Protein AF-A0A956A399-F1 (afdb_monomer_lite)

Structure (mmCIF, N/CA/C/O backbone):
data_AF-A0A956A399-F1
#
_entry.id   AF-A0A956A399-F1
#
loop_
_atom_site.group_PDB
_atom_site.id
_atom_site.type_symbol
_atom_site.label_atom_id
_atom_site.label_alt_id
_atom_site.label_comp_id
_atom_site.label_asym_id
_atom_site.label_entity_id
_atom_site.label_seq_id
_atom_site.pdbx_PDB_ins_code
_atom_site.Cartn_x
_atom_site.Cartn_y
_atom_site.Cartn_z
_atom_site.occupancy
_atom_site.B_iso_or_equiv
_atom_site.auth_seq_id
_atom_site.auth_comp_id
_atom_site.auth_asym_id
_atom_site.auth_atom_id
_atom_site.pdbx_PDB_model_num
ATOM 1 N N . MET A 1 1 ? 4.614 1.384 -22.790 1.00 58.12 1 MET A N 1
ATOM 2 C CA . MET A 1 1 ? 3.156 1.651 -22.620 1.00 58.12 1 MET A CA 1
ATOM 3 C C . MET A 1 1 ? 2.952 2.759 -21.583 1.00 58.12 1 MET A C 1
ATOM 5 O O . MET A 1 1 ? 3.892 3.001 -20.832 1.00 58.12 1 MET A O 1
ATOM 9 N N . PRO A 1 2 ? 1.800 3.461 -21.516 1.00 80.06 2 PRO A N 1
ATOM 10 C CA . PRO A 1 2 ? 1.584 4.467 -20.475 1.00 80.06 2 PRO A CA 1
ATOM 11 C C . PRO A 1 2 ? 1.615 3.823 -19.083 1.00 80.06 2 PRO A C 1
ATOM 13 O O . PRO A 1 2 ? 1.131 2.707 -18.885 1.00 80.06 2 PRO A O 1
ATOM 16 N N . SER A 1 3 ? 2.212 4.520 -18.119 1.00 90.75 3 SER A N 1
ATOM 17 C CA . SER A 1 3 ? 2.224 4.065 -16.731 1.00 90.75 3 SER A CA 1
ATOM 18 C C . SER A 1 3 ? 0.847 4.235 -16.092 1.00 90.75 3 SER A C 1
ATOM 20 O O . SER A 1 3 ? 0.204 5.260 -16.319 1.00 90.75 3 SER A O 1
ATOM 22 N N . ARG A 1 4 ? 0.439 3.294 -15.241 1.00 94.81 4 ARG A N 1
ATOM 23 C CA . ARG A 1 4 ? -0.866 3.293 -14.557 1.00 94.81 4 ARG A CA 1
ATOM 24 C C . ARG A 1 4 ? -0.713 3.034 -13.061 1.00 94.81 4 ARG A C 1
ATOM 26 O O . ARG A 1 4 ? 0.278 2.441 -12.638 1.00 94.81 4 ARG A O 1
ATOM 33 N N . ILE A 1 5 ? -1.657 3.520 -12.262 1.00 95.06 5 ILE A N 1
ATOM 34 C CA . ILE A 1 5 ? -1.718 3.285 -10.814 1.00 95.06 5 ILE A CA 1
ATOM 35 C C . ILE A 1 5 ? -3.021 2.549 -10.544 1.00 95.06 5 ILE A C 1
ATOM 37 O O . ILE A 1 5 ? -4.089 3.124 -10.735 1.00 95.06 5 ILE A O 1
ATOM 41 N N . GLU A 1 6 ? -2.912 1.303 -10.098 1.00 94.75 6 GLU A N 1
ATOM 42 C CA . GLU A 1 6 ? -4.045 0.388 -9.998 1.00 94.75 6 GLU A CA 1
ATOM 43 C C . GLU A 1 6 ? -4.184 -0.191 -8.586 1.00 94.75 6 GLU A C 1
ATOM 45 O O . GLU A 1 6 ? -3.178 -0.378 -7.890 1.00 94.75 6 GLU A O 1
ATOM 50 N N . PRO A 1 7 ? -5.418 -0.491 -8.152 1.00 93.00 7 PRO A N 1
ATOM 51 C CA . PRO A 1 7 ? -5.651 -1.304 -6.965 1.00 93.00 7 PRO A CA 1
ATOM 52 C C . PRO A 1 7 ? -5.105 -2.726 -7.175 1.00 93.00 7 PRO A C 1
ATOM 54 O O . PRO A 1 7 ? -5.153 -3.247 -8.290 1.00 93.00 7 PRO A O 1
ATOM 57 N N . LEU A 1 8 ? -4.583 -3.367 -6.122 1.00 92.69 8 LEU A N 1
ATOM 58 C CA . LEU A 1 8 ? -3.947 -4.689 -6.212 1.00 92.69 8 LEU A CA 1
ATOM 59 C C . LEU A 1 8 ? -4.882 -5.754 -6.785 1.00 92.69 8 LEU A C 1
ATOM 61 O O . LEU A 1 8 ? -4.419 -6.642 -7.493 1.00 92.69 8 LEU A O 1
ATOM 65 N N . SER A 1 9 ? -6.186 -5.638 -6.528 1.00 90.44 9 SER A N 1
ATOM 66 C CA . SER A 1 9 ? -7.226 -6.491 -7.119 1.00 90.44 9 SER A CA 1
ATOM 67 C C . SER A 1 9 ? -7.234 -6.517 -8.655 1.00 90.44 9 SER A C 1
ATOM 69 O O . SER A 1 9 ? -7.740 -7.470 -9.241 1.00 90.44 9 SER A O 1
ATOM 71 N N . GLN A 1 10 ? -6.655 -5.509 -9.315 1.00 93.75 10 GLN A N 1
ATOM 72 C CA . GLN A 1 10 ? -6.541 -5.409 -10.775 1.00 93.75 10 GLN A CA 1
ATOM 73 C C . GLN A 1 10 ? -5.133 -5.737 -11.294 1.00 93.75 10 GLN A C 1
ATOM 75 O O . GLN A 1 10 ? -4.853 -5.593 -12.486 1.00 93.75 10 GLN A O 1
ATOM 80 N N . VAL A 1 11 ? -4.225 -6.171 -10.418 1.00 94.94 11 VAL A N 1
ATOM 81 C CA . VAL A 1 11 ? -2.831 -6.452 -10.766 1.00 94.94 11 VAL A CA 1
ATOM 82 C C . VAL A 1 11 ? -2.568 -7.955 -10.729 1.00 94.94 11 VAL A C 1
ATOM 84 O O . VAL A 1 11 ? -2.904 -8.606 -9.738 1.00 94.94 11 VAL A O 1
ATOM 87 N N . PRO A 1 12 ? -1.921 -8.533 -11.760 1.00 95.62 12 PRO A N 1
ATOM 88 C CA . PRO A 1 12 ? -1.516 -9.932 -11.725 1.00 95.62 12 PRO A CA 1
ATOM 89 C C . PRO A 1 12 ? -0.649 -10.237 -10.498 1.00 95.62 12 PRO A C 1
ATOM 91 O O . PRO A 1 12 ? 0.379 -9.592 -10.276 1.00 95.62 12 PRO A O 1
ATOM 94 N N . ALA A 1 13 ? -1.040 -11.250 -9.723 1.00 94.62 13 ALA A N 1
ATOM 95 C CA . ALA A 1 13 ? -0.357 -11.649 -8.491 1.00 94.62 13 ALA A CA 1
ATOM 96 C C . ALA A 1 13 ? 1.148 -11.894 -8.699 1.00 94.62 13 ALA A C 1
ATOM 98 O O . ALA A 1 13 ? 1.970 -11.468 -7.885 1.00 94.62 13 ALA A O 1
ATOM 99 N N . ASP A 1 14 ? 1.521 -12.512 -9.821 1.00 96.44 14 ASP A N 1
ATOM 100 C CA . ASP A 1 14 ? 2.916 -12.827 -10.131 1.00 96.44 14 ASP A CA 1
ATOM 101 C C . ASP A 1 14 ? 3.774 -11.573 -10.331 1.00 96.44 14 ASP A C 1
ATOM 103 O O . ASP A 1 14 ? 4.955 -11.579 -9.988 1.00 96.44 14 ASP A O 1
ATOM 107 N N . TRP A 1 15 ? 3.197 -10.462 -10.801 1.00 97.12 15 TRP A N 1
ATOM 108 C CA . TRP A 1 15 ? 3.933 -9.198 -10.927 1.00 97.12 15 TRP A CA 1
ATOM 109 C C . TRP A 1 15 ? 4.250 -8.585 -9.560 1.00 97.12 15 TRP A C 1
ATOM 111 O O . TRP A 1 15 ? 5.292 -7.952 -9.382 1.00 97.12 15 TRP A O 1
ATOM 121 N N . VAL A 1 16 ? 3.361 -8.784 -8.588 1.00 96.56 16 VAL A N 1
ATOM 122 C CA . VAL A 1 16 ? 3.525 -8.324 -7.204 1.00 96.56 16 VAL A CA 1
ATOM 123 C C . VAL A 1 16 ? 4.596 -9.157 -6.507 1.00 96.56 16 VAL A C 1
ATOM 125 O O . VAL A 1 16 ? 5.517 -8.606 -5.902 1.00 96.56 16 VAL A O 1
ATOM 128 N N . VAL A 1 17 ? 4.518 -10.484 -6.638 1.00 96.94 17 VAL A N 1
ATOM 129 C CA . VAL A 1 17 ? 5.532 -11.409 -6.113 1.00 96.94 17 VAL A CA 1
ATOM 130 C C . VAL A 1 17 ? 6.903 -11.091 -6.704 1.00 96.94 17 VAL A C 1
ATOM 132 O O . VAL A 1 17 ? 7.878 -10.970 -5.966 1.00 96.94 17 VAL A O 1
ATOM 135 N N . ASP A 1 18 ? 6.982 -10.878 -8.016 1.00 97.19 18 ASP A N 1
ATOM 136 C CA . ASP A 1 18 ? 8.216 -10.516 -8.707 1.00 97.19 18 ASP A CA 1
ATOM 137 C C . ASP A 1 18 ? 8.821 -9.194 -8.191 1.00 97.19 18 ASP A C 1
ATOM 139 O O . ASP A 1 18 ? 10.024 -9.117 -7.928 1.00 97.19 18 ASP A O 1
ATOM 143 N N . TYR A 1 19 ? 7.992 -8.172 -7.961 1.00 96.94 19 TYR A N 1
ATOM 144 C CA . TYR A 1 19 ? 8.426 -6.894 -7.387 1.00 96.94 19 TYR A CA 1
ATOM 145 C C . TYR A 1 19 ? 9.056 -7.032 -6.000 1.00 96.94 19 TYR A C 1
ATOM 147 O O . TYR A 1 19 ? 10.109 -6.447 -5.726 1.00 96.94 19 TYR A O 1
ATOM 155 N N . PHE A 1 20 ? 8.427 -7.813 -5.128 1.00 96.38 20 PHE A N 1
ATOM 156 C CA . PHE A 1 20 ? 8.915 -8.041 -3.773 1.00 96.38 20 PHE A CA 1
ATOM 157 C C . PHE A 1 20 ? 10.117 -8.987 -3.725 1.00 96.38 20 PHE A C 1
ATOM 159 O O . PHE A 1 20 ? 11.038 -8.773 -2.938 1.00 96.38 20 PHE A O 1
ATOM 166 N N . ARG A 1 21 ? 10.179 -9.965 -4.631 1.00 95.94 21 ARG A N 1
ATOM 167 C CA . ARG A 1 21 ? 11.342 -10.838 -4.807 1.00 95.94 21 ARG A CA 1
ATOM 168 C C . ARG A 1 21 ? 12.598 -10.046 -5.173 1.00 95.94 21 ARG A C 1
ATOM 170 O O . ARG A 1 21 ? 13.654 -10.302 -4.602 1.00 95.94 21 ARG A O 1
ATOM 177 N N . ARG A 1 22 ? 12.496 -9.040 -6.056 1.00 94.56 22 ARG A N 1
ATOM 178 C CA . ARG A 1 22 ? 13.618 -8.120 -6.359 1.00 94.56 22 ARG A CA 1
ATOM 179 C C . ARG A 1 22 ? 14.098 -7.322 -5.141 1.00 94.56 22 ARG A C 1
ATOM 181 O O . ARG A 1 22 ? 15.238 -6.875 -5.122 1.00 94.56 22 ARG A O 1
ATOM 188 N N . GLN A 1 23 ? 13.242 -7.162 -4.136 1.00 91.94 23 GLN A N 1
ATOM 189 C CA . GLN A 1 23 ? 13.548 -6.527 -2.851 1.00 91.94 23 GLN A CA 1
ATOM 190 C C . GLN A 1 23 ? 13.907 -7.544 -1.756 1.00 91.94 23 GLN A C 1
ATOM 192 O O . GLN A 1 23 ? 13.975 -7.179 -0.588 1.00 91.94 23 GLN A O 1
ATOM 197 N N . GLN A 1 24 ? 14.141 -8.810 -2.123 1.00 94.62 24 GLN A N 1
ATOM 198 C CA . GLN A 1 24 ? 14.516 -9.895 -1.209 1.00 94.62 24 GLN A CA 1
ATOM 199 C C . GLN A 1 24 ? 13.458 -10.207 -0.135 1.00 94.62 24 GLN A C 1
ATOM 201 O O . GLN A 1 24 ? 13.769 -10.776 0.910 1.00 94.62 24 GLN A O 1
ATOM 206 N N . VAL A 1 25 ? 12.189 -9.874 -0.390 1.00 93.19 25 VAL A N 1
ATOM 207 C CA . VAL A 1 25 ? 11.080 -10.238 0.498 1.00 93.19 25 VAL A CA 1
ATOM 208 C C . VAL A 1 25 ? 10.595 -11.653 0.149 1.00 93.19 25 VAL A C 1
ATOM 210 O O . VAL A 1 25 ? 10.318 -11.920 -1.024 1.00 93.19 25 VAL A O 1
ATOM 213 N N . PRO A 1 26 ? 10.460 -12.570 1.130 1.00 94.81 26 PRO A N 1
ATOM 214 C CA . PRO A 1 26 ? 10.017 -13.938 0.872 1.00 94.81 26 PRO A CA 1
ATOM 215 C C . PRO A 1 26 ? 8.628 -14.004 0.228 1.00 94.81 26 PRO A C 1
ATOM 217 O O . PRO A 1 26 ? 7.675 -13.406 0.728 1.00 94.81 26 PRO A O 1
ATOM 220 N N . GLU A 1 27 ? 8.482 -14.804 -0.829 1.00 94.62 27 GLU A N 1
ATOM 221 C CA . GLU A 1 27 ? 7.210 -14.964 -1.549 1.00 94.62 27 GLU A CA 1
ATOM 222 C C . GLU A 1 27 ? 6.062 -15.399 -0.628 1.00 94.62 27 GLU A C 1
ATOM 224 O O . GLU A 1 27 ? 4.964 -14.849 -0.710 1.00 94.62 27 GLU A O 1
ATOM 229 N N . ALA A 1 28 ? 6.317 -16.337 0.290 1.00 91.19 28 ALA A N 1
ATOM 230 C CA . ALA A 1 28 ? 5.314 -16.805 1.245 1.00 91.19 28 ALA A CA 1
ATOM 231 C C . ALA A 1 28 ? 4.742 -15.656 2.094 1.00 91.19 28 ALA A C 1
ATOM 233 O O . ALA A 1 28 ? 3.534 -15.598 2.327 1.00 91.19 28 ALA A O 1
ATOM 234 N N . LEU A 1 29 ? 5.594 -14.705 2.494 1.00 88.88 29 LEU A N 1
ATOM 235 C CA . LEU A 1 29 ? 5.178 -13.527 3.249 1.00 88.88 29 LEU A CA 1
ATOM 236 C C . LEU A 1 29 ? 4.323 -12.593 2.388 1.00 88.88 29 LEU A C 1
ATOM 238 O O . LEU A 1 29 ? 3.285 -12.133 2.851 1.00 88.88 29 LEU A O 1
ATOM 242 N N . VAL A 1 30 ? 4.718 -12.344 1.136 1.00 92.12 30 VAL A N 1
ATOM 243 C CA . VAL A 1 30 ? 3.962 -11.500 0.189 1.00 92.12 30 VAL A CA 1
ATOM 244 C C . VAL A 1 30 ? 2.580 -12.087 -0.067 1.00 92.12 30 VAL A C 1
ATOM 246 O O . VAL A 1 30 ? 1.575 -11.379 0.020 1.00 92.12 30 VAL A O 1
ATOM 249 N N . ARG A 1 31 ? 2.519 -13.396 -0.341 1.00 90.75 31 ARG A N 1
ATOM 250 C CA . ARG A 1 31 ? 1.260 -14.096 -0.589 1.00 90.75 31 ARG A CA 1
ATOM 251 C C . ARG A 1 31 ? 0.355 -14.016 0.628 1.00 90.75 31 ARG A C 1
ATOM 253 O O . ARG A 1 31 ? -0.769 -13.556 0.492 1.00 90.75 31 ARG A O 1
ATOM 260 N N . TRP A 1 32 ? 0.851 -14.359 1.813 1.00 85.75 32 TRP A N 1
ATOM 261 C CA . TRP A 1 32 ? 0.077 -14.243 3.051 1.00 85.75 32 TRP A CA 1
ATOM 262 C C . TRP A 1 32 ? -0.394 -12.805 3.329 1.00 85.75 32 TRP A C 1
ATOM 264 O O . TRP A 1 32 ? -1.556 -12.578 3.666 1.00 85.75 32 TRP A O 1
ATOM 274 N N . LYS A 1 33 ? 0.494 -11.820 3.161 1.00 84.94 33 LYS A N 1
ATOM 275 C CA . LYS A 1 33 ? 0.245 -10.430 3.557 1.00 84.94 33 LYS A CA 1
ATOM 276 C C . LYS A 1 33 ? -0.638 -9.659 2.582 1.00 84.94 33 LYS A C 1
ATOM 278 O O . LYS A 1 33 ? -1.360 -8.772 3.029 1.00 84.94 33 LYS A O 1
ATOM 283 N N . PHE A 1 34 ? -0.595 -9.954 1.287 1.00 87.44 34 PHE A N 1
ATOM 284 C CA . PHE A 1 34 ? -1.260 -9.121 0.278 1.00 87.44 34 PHE A CA 1
ATOM 285 C C . PHE A 1 34 ? -2.199 -9.878 -0.658 1.00 87.44 34 PHE A C 1
ATOM 287 O O . PHE A 1 34 ? -3.126 -9.266 -1.178 1.00 87.44 34 PHE A O 1
ATOM 294 N N . LEU A 1 35 ? -1.993 -11.183 -0.860 1.00 88.88 35 LEU A N 1
ATOM 295 C CA . LEU A 1 35 ? -2.690 -11.950 -1.903 1.00 88.88 35 LEU A CA 1
ATOM 296 C C . LEU A 1 35 ? -3.601 -13.055 -1.351 1.00 88.88 35 LEU A C 1
ATOM 298 O O . LEU A 1 35 ? -4.454 -13.559 -2.075 1.00 88.88 35 LEU A O 1
ATOM 302 N N . ALA A 1 36 ? -3.427 -13.455 -0.090 1.00 80.44 36 ALA A N 1
ATOM 303 C CA . ALA A 1 36 ? -4.198 -14.529 0.509 1.00 80.44 36 ALA A CA 1
ATOM 304 C C . ALA A 1 36 ? -5.661 -14.090 0.703 1.00 80.44 36 ALA A C 1
ATOM 306 O O . ALA A 1 36 ? -5.912 -13.066 1.356 1.00 80.44 36 ALA A O 1
ATOM 307 N N . PRO A 1 37 ? -6.634 -14.866 0.195 1.00 65.56 37 PRO A N 1
ATOM 308 C CA . PRO A 1 37 ? -8.027 -14.690 0.564 1.00 65.56 37 PRO A CA 1
ATOM 309 C C . PRO A 1 37 ? -8.173 -15.093 2.035 1.00 65.56 37 PRO A C 1
ATOM 311 O O . PRO A 1 37 ? -7.963 -16.246 2.401 1.00 65.56 37 PRO A O 1
ATOM 314 N N . GLY A 1 38 ? -8.460 -14.132 2.910 1.00 60.25 38 GLY A N 1
ATOM 315 C CA . GLY A 1 38 ? -8.548 -14.402 4.340 1.00 60.25 38 GLY A CA 1
ATOM 316 C C . GLY A 1 38 ? -8.914 -13.177 5.179 1.00 60.25 38 GLY A C 1
ATOM 317 O O . GLY A 1 38 ? -8.893 -12.048 4.676 1.00 60.25 38 GLY A O 1
ATOM 318 N N . PRO A 1 39 ? -9.260 -13.389 6.461 1.00 51.56 39 PRO A N 1
ATOM 319 C CA . PRO A 1 39 ? -9.870 -12.401 7.348 1.00 51.56 39 PRO A CA 1
ATOM 320 C C . PRO A 1 39 ? -8.824 -11.443 7.941 1.00 51.56 39 PRO A C 1
ATOM 322 O O . PRO A 1 39 ? -8.583 -11.407 9.147 1.00 51.56 39 PRO A O 1
ATOM 325 N N . PRO A 1 40 ? -8.218 -10.614 7.084 1.00 54.97 40 PRO A N 1
ATOM 326 C CA . PRO A 1 40 ? -8.390 -9.185 7.295 1.00 54.97 40 PRO A CA 1
ATOM 327 C C . PRO A 1 40 ? -8.940 -8.434 6.080 1.00 54.97 40 PRO A C 1
ATOM 329 O O . PRO A 1 40 ? -9.337 -7.289 6.255 1.00 54.97 40 PRO A O 1
ATOM 332 N N . SER A 1 41 ? -9.016 -9.022 4.874 1.00 56.34 41 SER A N 1
ATOM 333 C CA . SER A 1 41 ? -9.400 -8.232 3.693 1.00 56.34 41 SER A CA 1
ATOM 334 C C . SER A 1 41 ? -10.848 -7.756 3.755 1.00 56.34 41 SER A C 1
ATOM 336 O O . SER A 1 41 ? -11.084 -6.606 3.438 1.00 56.34 41 SER A O 1
ATOM 338 N N . ARG A 1 42 ? -11.826 -8.564 4.196 1.00 63.66 42 ARG A N 1
ATOM 339 C CA . ARG A 1 42 ? -13.265 -8.187 4.184 1.00 63.66 42 ARG A CA 1
ATOM 340 C C . ARG A 1 42 ? -13.732 -7.594 2.831 1.00 63.66 42 ARG A C 1
ATOM 342 O O . ARG A 1 42 ? -14.602 -6.734 2.810 1.00 63.66 42 ARG A O 1
ATOM 349 N N . GLY A 1 43 ? -13.128 -8.014 1.714 1.00 70.25 43 GLY A N 1
ATOM 350 C CA . GLY A 1 43 ? -13.386 -7.427 0.388 1.00 70.25 43 GLY A CA 1
ATOM 351 C C . GLY A 1 43 ? -12.715 -6.067 0.126 1.00 70.25 43 GLY A C 1
ATOM 352 O O . GLY A 1 43 ? -12.972 -5.458 -0.904 1.00 70.25 43 GLY A O 1
ATOM 353 N N . ARG A 1 44 ? -11.853 -5.597 1.031 1.00 78.62 44 ARG A N 1
ATOM 354 C CA . ARG A 1 44 ? -11.094 -4.344 0.941 1.00 78.62 44 ARG A CA 1
ATOM 355 C C . ARG A 1 44 ? -9.759 -4.557 0.239 1.00 78.62 44 ARG A C 1
ATOM 357 O O . ARG A 1 44 ? -9.148 -5.629 0.316 1.00 78.62 44 ARG A O 1
ATOM 364 N N . GLU A 1 45 ? -9.305 -3.487 -0.401 1.00 87.25 45 GLU A N 1
ATOM 365 C CA . GLU A 1 45 ? -8.055 -3.442 -1.146 1.00 87.25 45 GLU A CA 1
ATOM 366 C C . GLU A 1 45 ? -6.837 -3.642 -0.221 1.00 87.25 45 GLU A C 1
ATOM 368 O O . GLU A 1 45 ? -6.810 -3.182 0.922 1.00 87.25 45 GLU A O 1
ATOM 373 N N . ARG A 1 46 ? -5.828 -4.370 -0.709 1.00 88.69 46 ARG A N 1
ATOM 374 C CA . ARG A 1 46 ? -4.613 -4.755 0.030 1.00 88.69 46 ARG A CA 1
ATOM 375 C C . ARG A 1 46 ? -3.365 -4.044 -0.463 1.00 88.69 46 ARG A C 1
ATOM 377 O O . ARG A 1 46 ? -2.319 -4.121 0.184 1.00 88.69 46 ARG A O 1
ATOM 384 N N . GLY A 1 47 ? -3.469 -3.318 -1.566 1.00 92.44 47 GLY A N 1
ATOM 385 C CA . GLY A 1 47 ? -2.407 -2.437 -2.002 1.00 92.44 47 GLY A CA 1
ATOM 386 C C . GLY A 1 47 ? -2.793 -1.567 -3.183 1.00 92.44 47 GLY A C 1
ATOM 387 O O . GLY A 1 47 ? -3.775 -1.806 -3.876 1.00 92.44 47 GLY A O 1
ATOM 388 N N . ILE A 1 48 ? -1.965 -0.566 -3.431 1.00 94.44 48 ILE A N 1
ATOM 389 C CA . ILE A 1 48 ? -1.933 0.181 -4.681 1.00 94.44 48 ILE A CA 1
ATOM 390 C C . ILE A 1 48 ? -0.593 -0.113 -5.344 1.00 94.44 48 ILE A C 1
ATOM 392 O O . ILE A 1 48 ? 0.456 -0.042 -4.699 1.00 94.44 48 ILE A O 1
ATOM 396 N N . ALA A 1 49 ? -0.615 -0.417 -6.636 1.00 96.38 49 ALA A N 1
ATOM 397 C CA . ALA A 1 49 ? 0.582 -0.663 -7.419 1.00 96.38 49 ALA A CA 1
ATOM 398 C C . ALA A 1 49 ? 0.736 0.393 -8.510 1.00 96.38 49 ALA A C 1
ATOM 400 O O . ALA A 1 49 ? -0.217 0.759 -9.196 1.00 96.38 49 ALA A O 1
ATOM 401 N N . TRP A 1 50 ? 1.965 0.852 -8.707 1.00 96.75 50 TRP A N 1
ATOM 402 C CA . TRP A 1 50 ? 2.342 1.599 -9.895 1.00 96.75 50 TRP A CA 1
ATOM 403 C C . TRP A 1 50 ? 2.931 0.636 -10.919 1.00 96.75 50 TRP A C 1
ATOM 405 O O . TRP A 1 50 ? 3.923 -0.044 -10.646 1.00 96.75 50 TRP A O 1
ATOM 415 N N . ILE A 1 51 ? 2.315 0.585 -12.095 1.00 95.75 51 ILE A N 1
ATOM 416 C CA . ILE A 1 51 ? 2.682 -0.303 -13.189 1.00 95.75 51 ILE A CA 1
ATOM 417 C C . ILE A 1 51 ? 3.284 0.522 -14.319 1.00 95.75 51 ILE A C 1
ATOM 419 O O . ILE A 1 51 ? 2.708 1.519 -14.768 1.00 95.75 51 ILE A O 1
ATOM 423 N N . ARG A 1 52 ? 4.428 0.068 -14.819 1.00 93.38 52 ARG A N 1
ATOM 424 C CA . ARG A 1 52 ? 5.084 0.613 -16.005 1.00 93.38 52 ARG A CA 1
ATOM 425 C C . ARG A 1 52 ? 5.751 -0.526 -16.762 1.00 93.38 52 ARG A C 1
ATOM 427 O O . ARG A 1 52 ? 6.399 -1.370 -16.148 1.00 93.38 52 ARG A O 1
ATOM 434 N N . ASP A 1 53 ? 5.555 -0.529 -18.079 1.00 91.12 53 ASP A N 1
ATOM 435 C CA . ASP A 1 53 ? 6.075 -1.558 -18.989 1.00 91.12 53 ASP A CA 1
ATOM 436 C C . ASP A 1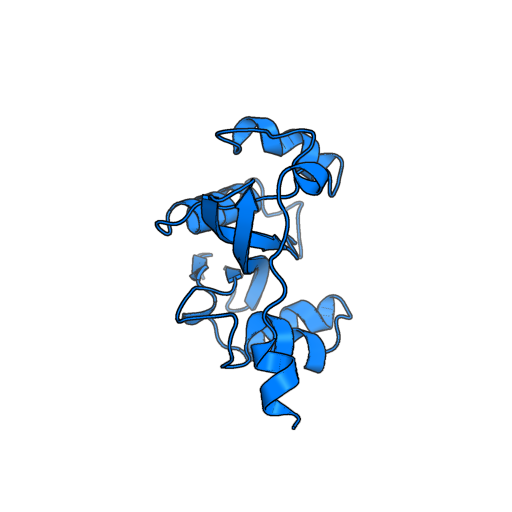 53 ? 5.733 -2.980 -18.507 1.00 91.12 53 ASP A C 1
ATOM 438 O O . ASP A 1 53 ? 6.588 -3.859 -18.420 1.00 91.12 53 ASP A O 1
ATOM 442 N N . ASP A 1 54 ? 4.459 -3.149 -18.123 1.00 92.19 54 ASP A N 1
ATOM 443 C CA . ASP A 1 54 ? 3.849 -4.397 -17.641 1.00 92.19 54 ASP A CA 1
ATOM 444 C C . ASP A 1 54 ? 4.587 -5.058 -16.474 1.00 92.19 54 ASP A C 1
ATOM 446 O O . ASP A 1 54 ? 4.647 -6.276 -16.320 1.00 92.19 54 ASP A O 1
ATOM 450 N N . ARG A 1 55 ? 5.150 -4.209 -15.612 1.00 94.31 55 ARG A N 1
ATOM 451 C CA . ARG A 1 55 ? 5.776 -4.600 -14.354 1.00 94.31 55 ARG A CA 1
ATOM 452 C C . ARG A 1 55 ? 5.364 -3.650 -13.249 1.00 94.31 55 ARG A C 1
ATOM 454 O O . ARG A 1 55 ? 5.222 -2.445 -13.465 1.00 94.31 55 ARG A O 1
ATOM 461 N N . VAL A 1 56 ? 5.234 -4.183 -12.038 1.00 96.62 56 VAL A N 1
ATOM 462 C CA . VAL A 1 56 ? 5.122 -3.343 -10.844 1.00 96.62 56 VAL A CA 1
ATOM 463 C C . VAL A 1 56 ? 6.468 -2.649 -10.616 1.00 96.62 56 VAL A C 1
ATOM 465 O O . VAL A 1 56 ? 7.512 -3.297 -10.520 1.00 96.62 56 VAL A O 1
ATOM 468 N N . GLN A 1 57 ? 6.429 -1.321 -10.557 1.00 96.00 57 GLN A N 1
ATOM 469 C CA . GLN A 1 57 ? 7.566 -0.440 -10.280 1.00 96.00 57 GLN A CA 1
ATOM 470 C C . GLN A 1 57 ? 7.410 0.309 -8.954 1.00 96.00 57 GLN A C 1
ATOM 472 O O . GLN A 1 57 ? 8.362 0.917 -8.466 1.00 96.00 57 GLN A O 1
ATOM 477 N N . GLY A 1 58 ? 6.229 0.261 -8.346 1.00 95.25 58 GLY A N 1
ATOM 478 C CA . GLY A 1 58 ? 5.968 0.842 -7.041 1.00 95.25 58 GLY A CA 1
ATOM 479 C C . GLY A 1 58 ? 4.841 0.122 -6.333 1.00 95.25 58 GLY A C 1
ATOM 480 O O . GLY A 1 58 ? 3.912 -0.355 -6.984 1.00 95.25 58 GLY A O 1
ATOM 481 N N . PHE A 1 59 ? 4.913 0.074 -5.011 1.00 95.62 59 PHE A N 1
ATOM 482 C CA . PHE A 1 59 ? 3.898 -0.549 -4.179 1.00 95.62 59 PHE A CA 1
ATOM 483 C C . PHE A 1 59 ? 3.586 0.316 -2.956 1.00 95.62 59 PHE A C 1
ATOM 485 O O . PHE A 1 59 ? 4.456 0.995 -2.411 1.00 95.62 59 PHE A O 1
ATOM 492 N N . LEU A 1 60 ? 2.320 0.304 -2.557 1.00 93.06 60 LEU A N 1
ATOM 493 C CA . LEU A 1 60 ? 1.813 0.851 -1.307 1.00 93.06 60 LEU A CA 1
ATOM 494 C C . LEU A 1 60 ? 0.882 -0.203 -0.718 1.00 93.06 60 LEU A C 1
ATOM 496 O O . LEU A 1 60 ? -0.208 -0.418 -1.239 1.00 93.06 60 LEU A O 1
ATOM 500 N N . GLY A 1 61 ? 1.314 -0.874 0.342 1.00 92.00 61 GLY A N 1
ATOM 501 C CA . GLY A 1 61 ? 0.517 -1.874 1.037 1.00 92.00 61 GLY A CA 1
ATOM 502 C C . GLY A 1 61 ? -0.594 -1.237 1.856 1.00 92.00 61 GLY A C 1
ATOM 503 O O . GLY A 1 61 ? -0.392 -0.202 2.487 1.00 92.00 61 GLY A O 1
ATOM 504 N N . LEU A 1 62 ? -1.756 -1.882 1.871 1.00 88.94 62 LEU A N 1
ATOM 505 C CA . LEU A 1 62 ? -2.932 -1.472 2.630 1.00 88.94 62 LEU A CA 1
ATOM 506 C C . LEU A 1 62 ? -3.354 -2.618 3.553 1.00 88.94 62 LEU A C 1
ATOM 508 O O . LEU A 1 62 ? -3.590 -3.749 3.123 1.00 88.94 62 LEU A O 1
ATOM 512 N N . VAL A 1 63 ? -3.428 -2.325 4.847 1.00 84.88 63 VAL A N 1
ATOM 513 C CA . VAL A 1 63 ? -3.837 -3.275 5.879 1.00 84.88 63 VAL A CA 1
ATOM 514 C C . VAL A 1 63 ? -5.118 -2.760 6.522 1.00 84.88 63 VAL A C 1
ATOM 516 O O . VAL A 1 63 ? -5.063 -1.887 7.391 1.00 84.88 63 VAL A O 1
ATOM 519 N N . PRO A 1 64 ? -6.278 -3.299 6.118 1.00 82.19 64 PRO A N 1
ATOM 520 C CA . PRO A 1 64 ? -7.525 -3.116 6.842 1.00 82.19 64 PRO A CA 1
ATOM 521 C C . PRO A 1 64 ? -7.354 -3.445 8.328 1.00 82.19 64 PRO A C 1
ATOM 523 O O . PRO A 1 64 ? -6.966 -4.557 8.693 1.00 82.19 64 PRO A O 1
ATOM 526 N N . CYS A 1 65 ? -7.65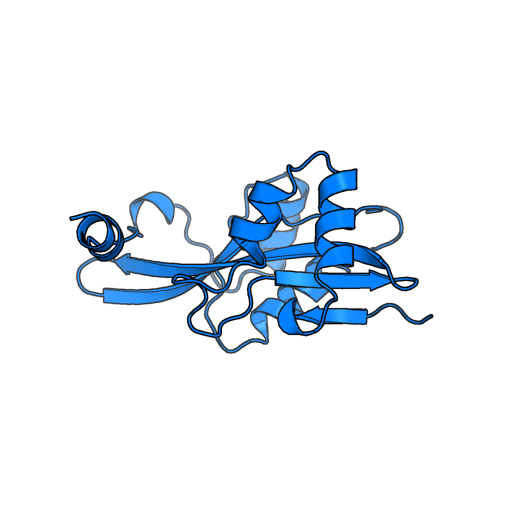6 -2.489 9.198 1.00 79.62 65 CYS A N 1
ATOM 527 C CA . CYS A 1 65 ? -7.602 -2.672 10.640 1.00 79.62 65 CYS A CA 1
ATOM 528 C C . CYS A 1 65 ? -8.823 -2.039 11.313 1.00 79.62 65 CYS A C 1
ATOM 530 O O . CYS A 1 65 ? -9.531 -1.220 10.728 1.00 79.62 65 CYS A O 1
ATOM 532 N N . ARG A 1 66 ? -9.098 -2.458 12.550 1.00 80.69 66 ARG A N 1
ATOM 533 C CA . ARG A 1 66 ? -10.057 -1.784 13.425 1.00 80.69 66 ARG A CA 1
ATOM 534 C C . ARG A 1 66 ? -9.280 -1.238 14.609 1.00 80.69 66 ARG A C 1
ATOM 536 O O . ARG A 1 66 ? -8.565 -2.005 15.247 1.00 80.69 66 ARG A O 1
ATOM 543 N N . LEU A 1 67 ? -9.422 0.047 14.889 1.00 82.50 67 LEU A N 1
ATOM 544 C CA . LEU A 1 67 ? -8.816 0.706 16.042 1.00 82.50 67 LEU A CA 1
ATOM 545 C C . LEU A 1 67 ? -9.890 1.025 17.081 1.00 82.50 67 LEU A C 1
ATOM 547 O O . LEU A 1 67 ? -11.058 1.219 16.741 1.00 82.50 67 LEU A O 1
ATOM 551 N N . GLY A 1 68 ? -9.501 1.052 18.351 1.00 82.50 68 GLY A N 1
ATOM 552 C CA . GLY A 1 68 ? -10.343 1.498 19.454 1.00 82.50 68 GLY A CA 1
ATOM 553 C C . GLY A 1 68 ? -9.763 2.725 20.149 1.00 82.50 68 GLY A C 1
ATOM 554 O O . GLY A 1 68 ? -8.546 2.810 20.304 1.00 82.50 68 GLY A O 1
ATOM 555 N N . ARG A 1 69 ? -10.636 3.635 20.590 1.00 83.94 69 ARG A N 1
ATOM 556 C CA . ARG A 1 69 ? -10.318 4.763 21.480 1.00 83.94 69 ARG A CA 1
ATOM 557 C C . ARG A 1 69 ? -11.435 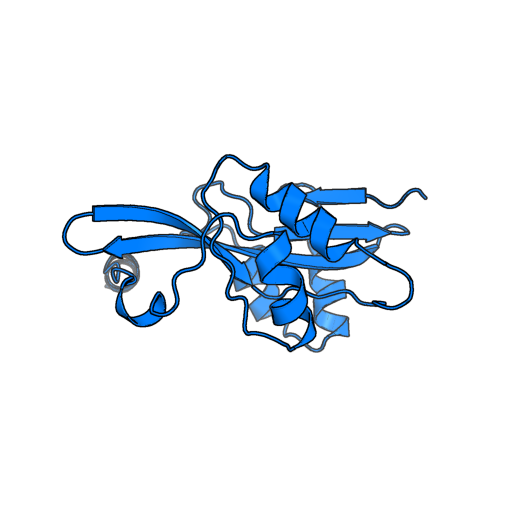4.859 22.519 1.00 83.94 69 ARG A C 1
ATOM 559 O O . ARG A 1 69 ? -12.554 5.219 22.177 1.00 83.94 69 ARG A O 1
ATOM 566 N N . GLY A 1 70 ? -11.158 4.463 23.762 1.00 83.44 70 GLY A N 1
ATOM 567 C CA . GLY A 1 70 ? -12.220 4.248 24.754 1.00 83.44 70 GLY A CA 1
ATOM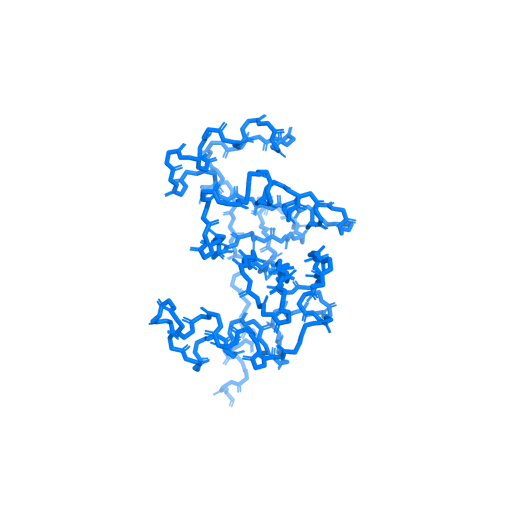 568 C C . GLY A 1 70 ? -13.260 3.238 24.244 1.00 83.44 70 GLY A C 1
ATOM 569 O O . GLY A 1 70 ? -12.896 2.141 23.797 1.00 83.44 70 GLY A O 1
ATOM 570 N N . ASP A 1 71 ? -14.531 3.636 24.245 1.00 83.44 71 ASP A N 1
ATOM 571 C CA . ASP A 1 71 ? -15.656 2.818 23.765 1.00 83.44 71 ASP A CA 1
ATOM 572 C C . ASP A 1 71 ? -15.868 2.894 22.245 1.00 83.44 71 ASP A C 1
ATOM 574 O O . ASP A 1 71 ? -16.561 2.058 21.663 1.00 83.44 71 ASP A O 1
ATOM 578 N N . GLU A 1 72 ? -15.220 3.839 21.564 1.00 84.94 72 GLU A N 1
ATOM 579 C CA . GLU A 1 72 ? -15.364 4.011 20.121 1.00 84.94 72 GLU A CA 1
ATOM 580 C C . GLU A 1 72 ? -14.548 2.972 19.342 1.00 84.94 72 GLU A C 1
ATOM 582 O O . GLU A 1 72 ? -13.474 2.517 19.768 1.00 84.94 72 GLU A O 1
ATOM 587 N N . ARG A 1 73 ? -15.059 2.582 18.169 1.00 82.69 73 ARG A N 1
ATOM 588 C CA . ARG A 1 73 ? -14.404 1.651 17.244 1.00 82.69 73 ARG A CA 1
ATOM 589 C C . ARG A 1 73 ? -14.416 2.230 15.837 1.00 82.69 73 ARG A C 1
ATOM 591 O O . ARG A 1 73 ? -15.473 2.563 15.317 1.00 82.69 73 ARG A O 1
ATOM 598 N N . PHE A 1 74 ? -13.245 2.262 15.214 1.00 82.06 74 PHE A N 1
ATOM 599 C CA . PHE A 1 74 ? -13.028 2.836 13.891 1.00 82.06 74 PHE A CA 1
ATOM 600 C C . PHE A 1 74 ? -12.504 1.754 12.956 1.00 82.06 74 PHE A C 1
ATOM 602 O O . PHE A 1 74 ? -11.484 1.131 13.252 1.00 82.06 74 PHE A O 1
ATOM 609 N N . ASP A 1 75 ? -13.184 1.518 11.838 1.00 81.69 75 ASP A N 1
ATOM 610 C CA . ASP A 1 75 ? -12.620 0.732 10.744 1.00 81.69 75 ASP A CA 1
ATOM 611 C C . ASP A 1 75 ? -11.736 1.664 9.897 1.00 81.69 75 ASP A C 1
ATOM 613 O O . ASP A 1 75 ? -12.166 2.731 9.467 1.00 81.69 75 ASP A O 1
ATOM 617 N N . MET A 1 76 ? -10.467 1.292 9.731 1.00 81.81 76 MET A N 1
ATOM 618 C CA . MET A 1 76 ? -9.438 2.114 9.087 1.00 81.81 76 MET A CA 1
ATOM 619 C C . MET A 1 76 ? -8.553 1.265 8.176 1.00 81.81 76 MET A C 1
ATOM 621 O O . MET A 1 76 ? -8.628 0.031 8.187 1.00 81.81 76 MET A O 1
ATOM 625 N N . THR A 1 77 ? -7.721 1.918 7.370 1.00 84.81 77 THR A N 1
ATOM 626 C CA . THR A 1 77 ? -6.695 1.266 6.547 1.00 84.81 77 THR A CA 1
ATOM 627 C C . THR A 1 77 ? -5.322 1.774 6.945 1.00 84.81 77 THR A C 1
ATOM 629 O O . THR A 1 77 ? -5.047 2.960 6.813 1.00 84.81 77 THR A O 1
ATOM 632 N N . TRP A 1 78 ? -4.439 0.889 7.398 1.00 84.62 78 TRP A N 1
ATOM 633 C CA . TRP A 1 78 ? -3.047 1.237 7.668 1.00 84.62 78 TRP A CA 1
ATOM 634 C C . TRP A 1 78 ? -2.187 1.046 6.411 1.00 84.62 78 TRP A C 1
ATOM 636 O O . TRP A 1 78 ? -2.148 -0.046 5.843 1.00 84.62 78 TRP A O 1
ATOM 646 N N . THR A 1 79 ? -1.482 2.093 5.977 1.00 86.38 79 THR A N 1
ATOM 647 C CA . THR A 1 79 ? -0.473 1.988 4.916 1.00 86.38 79 THR A CA 1
ATOM 648 C C . THR A 1 79 ? 0.823 1.334 5.405 1.00 86.38 79 THR A C 1
ATOM 650 O O . THR A 1 79 ? 1.334 1.626 6.486 1.00 86.38 79 THR A O 1
ATOM 653 N N . CYS A 1 80 ? 1.406 0.461 4.588 1.00 86.69 80 CYS A N 1
ATOM 654 C CA . CYS A 1 80 ? 2.697 -0.179 4.845 1.00 86.69 80 CYS A CA 1
ATOM 655 C C . CYS A 1 80 ? 3.465 -0.413 3.536 1.00 86.69 80 CYS A C 1
ATOM 657 O O . CYS A 1 80 ? 2.927 -0.176 2.459 1.00 86.69 80 CYS A O 1
ATOM 659 N N . ASP A 1 81 ? 4.729 -0.838 3.627 1.00 88.19 81 ASP A N 1
ATOM 660 C CA . ASP A 1 81 ? 5.556 -1.250 2.475 1.00 88.19 81 ASP A CA 1
ATOM 661 C C . ASP A 1 81 ? 5.499 -0.272 1.290 1.00 88.19 81 ASP A C 1
ATOM 663 O O . ASP A 1 81 ? 5.299 -0.661 0.141 1.00 88.19 81 ASP A O 1
ATOM 667 N N . TRP A 1 82 ? 5.629 1.023 1.588 1.00 89.12 82 TRP A N 1
ATOM 668 C CA . TRP A 1 82 ? 5.595 2.073 0.580 1.00 89.12 82 TRP A CA 1
ATOM 669 C C . TRP A 1 82 ? 6.965 2.221 -0.080 1.00 89.12 82 TRP A C 1
ATOM 671 O O . TRP A 1 82 ? 7.895 2.801 0.490 1.00 89.12 82 TRP A O 1
ATOM 681 N N . SER A 1 83 ? 7.099 1.699 -1.297 1.00 89.44 83 SER A N 1
ATOM 682 C CA . SER A 1 83 ? 8.362 1.717 -2.030 1.00 89.44 83 SER A CA 1
ATOM 683 C C . SER A 1 83 ? 8.180 1.927 -3.533 1.00 89.44 83 SER A C 1
ATOM 685 O O . SER A 1 83 ? 7.119 1.704 -4.111 1.00 89.44 83 SER A O 1
ATOM 687 N N . LEU A 1 84 ? 9.247 2.418 -4.168 1.00 91.00 84 LEU A N 1
ATOM 688 C CA . LEU A 1 84 ? 9.395 2.578 -5.615 1.00 91.00 84 LEU A CA 1
ATOM 689 C C . LEU A 1 84 ? 10.742 1.957 -5.999 1.00 91.00 84 LEU A C 1
ATOM 691 O O . LEU A 1 84 ? 11.726 2.202 -5.300 1.00 91.00 84 LEU A O 1
ATOM 695 N N . ALA A 1 85 ? 10.790 1.191 -7.090 1.00 88.69 85 ALA A N 1
ATOM 696 C CA . ALA A 1 85 ? 12.021 0.579 -7.594 1.00 88.69 85 ALA A CA 1
ATOM 697 C C . ALA A 1 85 ? 13.041 1.638 -8.048 1.00 88.69 85 ALA A C 1
ATOM 699 O O . ALA A 1 85 ? 14.210 1.561 -7.689 1.00 88.69 85 ALA A O 1
ATOM 700 N N . GLU A 1 86 ? 12.588 2.674 -8.762 1.00 81.50 86 GLU A N 1
ATOM 701 C CA . GLU A 1 86 ? 13.436 3.774 -9.239 1.00 81.50 86 GLU A CA 1
ATOM 702 C C . GLU A 1 86 ? 12.861 5.131 -8.821 1.00 81.50 86 GLU A C 1
ATOM 704 O O . GLU A 1 86 ? 12.072 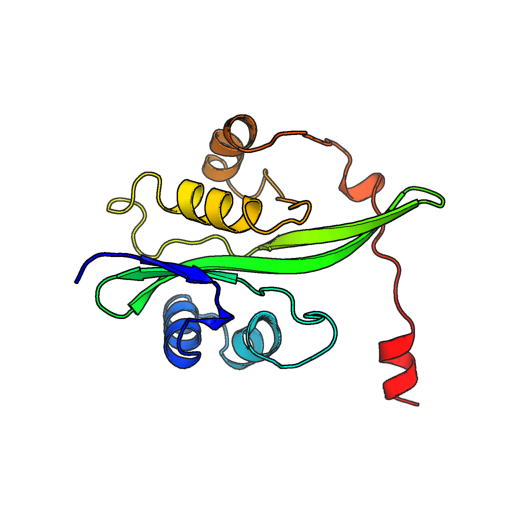5.750 -9.535 1.00 81.50 86 GLU A O 1
ATOM 709 N N . ARG A 1 87 ? 13.267 5.623 -7.644 1.00 71.56 87 ARG A N 1
ATOM 710 C CA . ARG A 1 87 ? 12.765 6.898 -7.095 1.00 71.56 87 ARG A CA 1
ATOM 711 C C . ARG A 1 87 ? 13.102 8.108 -7.974 1.00 71.56 87 ARG A C 1
ATOM 713 O O . ARG A 1 87 ? 12.271 9.001 -8.111 1.00 71.56 87 ARG A O 1
ATOM 720 N N . ALA A 1 88 ? 14.295 8.128 -8.573 1.00 74.06 88 ALA A N 1
ATOM 721 C CA . ALA A 1 88 ? 14.791 9.263 -9.357 1.00 74.06 88 ALA A CA 1
ATOM 722 C C . ALA A 1 88 ? 13.957 9.535 -10.623 1.00 74.06 88 ALA A C 1
ATOM 724 O O . ALA A 1 88 ? 13.795 10.685 -11.019 1.00 74.06 88 ALA A O 1
ATOM 725 N N . ASN A 1 89 ? 13.364 8.491 -11.206 1.00 73.06 89 ASN A N 1
ATOM 726 C CA . ASN A 1 89 ? 12.635 8.562 -12.475 1.00 73.06 89 ASN A CA 1
ATOM 727 C C . ASN A 1 89 ? 11.108 8.628 -12.290 1.00 73.06 89 ASN A C 1
ATOM 729 O O . ASN A 1 89 ? 10.352 8.439 -13.245 1.00 73.06 89 ASN A O 1
ATOM 733 N N . ALA A 1 90 ? 10.645 8.856 -11.058 1.00 82.88 90 ALA A N 1
ATOM 734 C CA . ALA A 1 90 ? 9.240 8.737 -10.675 1.00 82.88 90 ALA A CA 1
ATOM 735 C C . ALA A 1 90 ? 8.765 9.857 -9.718 1.00 82.88 90 ALA A C 1
ATOM 737 O O . ALA A 1 90 ? 8.102 9.561 -8.713 1.00 82.88 90 ALA A O 1
ATOM 738 N N . PRO A 1 91 ? 9.072 11.147 -9.983 1.00 83.12 91 PRO A N 1
ATOM 739 C CA . PRO A 1 91 ? 8.703 12.231 -9.078 1.00 83.12 91 PRO A CA 1
ATOM 740 C C . PRO A 1 91 ? 7.184 12.274 -8.862 1.00 83.12 91 PRO A C 1
ATOM 742 O O . PRO A 1 91 ? 6.388 12.147 -9.794 1.00 83.12 91 PRO A O 1
ATOM 745 N N . GLY A 1 92 ? 6.772 12.396 -7.599 1.00 86.00 92 GLY A N 1
ATOM 746 C CA . GLY A 1 92 ? 5.363 12.485 -7.210 1.00 86.00 92 GLY A CA 1
ATOM 747 C C . GLY A 1 92 ? 4.535 11.204 -7.386 1.00 86.00 92 GLY A C 1
ATOM 748 O O . GLY A 1 92 ? 3.377 11.190 -6.978 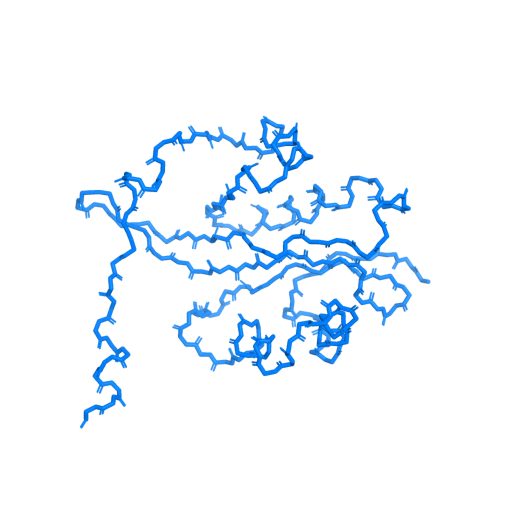1.00 86.00 92 GLY A O 1
ATOM 749 N N . VAL A 1 93 ? 5.082 10.110 -7.938 1.00 89.94 93 VAL A N 1
ATOM 750 C CA . VAL A 1 93 ? 4.342 8.840 -8.089 1.00 89.94 93 VAL A CA 1
ATOM 751 C C . VAL A 1 93 ? 3.857 8.325 -6.740 1.00 89.94 93 VAL A C 1
ATOM 753 O O . VAL A 1 93 ? 2.681 8.007 -6.616 1.00 89.94 93 VAL A O 1
ATOM 756 N N . GLY A 1 94 ? 4.717 8.315 -5.718 1.00 87.31 94 GLY A N 1
ATOM 757 C CA . GLY A 1 94 ? 4.313 7.872 -4.384 1.00 87.31 94 GLY A CA 1
ATOM 758 C C . GLY A 1 94 ? 3.117 8.664 -3.846 1.00 87.31 94 GLY A C 1
ATOM 759 O O . GLY A 1 94 ? 2.178 8.072 -3.325 1.00 87.31 94 GLY A O 1
ATOM 760 N N . VAL A 1 95 ? 3.118 9.991 -4.011 1.00 85.62 95 VAL A N 1
ATOM 761 C CA . VAL A 1 95 ? 2.005 10.849 -3.569 1.00 85.62 95 VAL A CA 1
ATOM 762 C C . VAL A 1 95 ? 0.729 10.515 -4.336 1.00 85.62 95 VAL A C 1
ATOM 764 O O . VAL A 1 95 ? -0.321 10.373 -3.721 1.00 85.62 95 VAL A O 1
ATOM 767 N N . ARG A 1 96 ? 0.813 10.305 -5.655 1.00 89.00 96 ARG A N 1
ATOM 768 C CA . ARG A 1 96 ? -0.341 9.886 -6.466 1.00 89.00 96 ARG A CA 1
ATOM 769 C C . ARG A 1 96 ? -0.883 8.516 -6.056 1.00 89.00 96 ARG A C 1
ATOM 771 O O . ARG A 1 96 ? -2.093 8.320 -6.062 1.00 89.00 96 ARG A O 1
ATOM 778 N N . MET A 1 97 ? -0.015 7.583 -5.662 1.00 90.75 97 MET A N 1
ATOM 779 C CA . MET A 1 97 ? -0.440 6.289 -5.116 1.00 90.75 97 MET A CA 1
ATOM 780 C C . MET A 1 97 ? -1.189 6.457 -3.790 1.00 90.75 97 MET A C 1
ATOM 782 O O . MET A 1 97 ? -2.235 5.843 -3.605 1.00 90.75 97 MET A O 1
ATOM 786 N N . LEU A 1 98 ? -0.699 7.323 -2.898 1.00 86.50 98 LEU A N 1
ATOM 787 C CA . LEU A 1 98 ? -1.387 7.637 -1.646 1.00 86.50 98 LEU A CA 1
ATOM 788 C C . LEU A 1 98 ? -2.731 8.336 -1.896 1.00 86.50 98 LEU A C 1
ATOM 790 O O . LEU A 1 98 ? -3.725 7.961 -1.290 1.00 86.50 98 LEU A O 1
ATOM 794 N N . GLN A 1 99 ? -2.795 9.294 -2.823 1.00 85.69 99 GLN A N 1
ATOM 795 C CA . GLN A 1 99 ? -4.051 9.936 -3.231 1.00 85.69 99 GLN A CA 1
ATOM 796 C C . GLN A 1 99 ? -5.051 8.920 -3.787 1.00 85.69 99 GLN A C 1
ATOM 798 O O . GLN A 1 99 ? -6.233 8.986 -3.466 1.00 85.69 99 GLN A O 1
ATOM 803 N N . ARG A 1 100 ? -4.586 7.943 -4.576 1.00 88.19 100 ARG A N 1
ATOM 804 C CA . ARG A 1 100 ? -5.437 6.856 -5.072 1.00 88.19 100 ARG A CA 1
ATOM 805 C C . ARG A 1 100 ? -5.984 5.992 -3.935 1.00 88.19 100 ARG A C 1
ATOM 807 O O . ARG A 1 100 ? -7.139 5.588 -4.020 1.00 88.19 100 ARG A O 1
ATOM 814 N N . ALA A 1 101 ? -5.176 5.730 -2.905 1.00 85.81 101 ALA A N 1
ATOM 815 C CA . ALA A 1 101 ? -5.611 5.017 -1.705 1.00 85.81 101 ALA A CA 1
ATOM 816 C C . ALA A 1 101 ? -6.618 5.837 -0.877 1.00 85.81 101 ALA A C 1
ATOM 818 O O . ALA A 1 101 ? -7.597 5.276 -0.409 1.00 85.81 101 ALA A O 1
ATOM 819 N N . LEU A 1 102 ? -6.408 7.152 -0.742 1.00 80.88 102 LEU A N 1
ATOM 820 C CA . LEU A 1 102 ? -7.314 8.076 -0.041 1.00 80.88 102 LEU A CA 1
ATOM 821 C C . LEU A 1 102 ? -8.645 8.295 -0.771 1.00 80.88 102 LEU A C 1
ATOM 823 O O . LEU A 1 102 ? -9.633 8.649 -0.142 1.00 80.88 102 LEU A O 1
ATOM 827 N N . ALA A 1 103 ? -8.669 8.113 -2.093 1.00 80.31 103 ALA A N 1
ATOM 828 C CA . ALA A 1 103 ? -9.886 8.187 -2.896 1.00 80.31 103 ALA A CA 1
ATOM 829 C C . ALA A 1 103 ? -10.759 6.921 -2.795 1.00 80.31 103 ALA A C 1
ATOM 831 O O . ALA A 1 103 ? -11.850 6.898 -3.355 1.00 80.31 103 ALA A O 1
ATOM 832 N N . ALA A 1 104 ? -10.280 5.857 -2.143 1.00 69.94 104 ALA A N 1
ATOM 833 C CA . ALA A 1 104 ? -11.146 4.774 -1.692 1.00 69.94 104 ALA A CA 1
ATOM 834 C C . ALA A 1 104 ? -11.783 5.224 -0.368 1.00 69.94 104 ALA A C 1
ATOM 836 O O . ALA A 1 104 ? -11.045 5.684 0.495 1.00 69.94 104 ALA A O 1
ATOM 837 N N . ASP A 1 105 ? -13.111 5.130 -0.236 1.00 59.81 105 ASP A N 1
ATOM 838 C CA . ASP A 1 105 ? -13.992 5.776 0.767 1.00 59.81 105 ASP A CA 1
ATOM 839 C C . ASP A 1 105 ? -13.743 5.438 2.265 1.00 59.81 105 ASP A C 1
ATOM 841 O O . ASP A 1 105 ? -14.677 5.293 3.054 1.00 59.81 105 ASP A O 1
ATOM 845 N N . GLU A 1 106 ? -12.494 5.298 2.707 1.00 67.44 106 GLU A N 1
ATOM 846 C CA . GLU A 1 106 ? -12.128 4.858 4.049 1.00 67.44 106 GLU A CA 1
ATOM 847 C C . GLU A 1 106 ? -11.008 5.718 4.659 1.00 67.44 106 GLU A C 1
ATOM 849 O O . GLU A 1 106 ? -10.057 6.099 3.970 1.00 67.44 106 GLU A O 1
ATOM 854 N N . PRO A 1 107 ? -11.041 5.979 5.980 1.00 70.25 107 PRO A N 1
ATOM 855 C CA . PRO A 1 107 ? -9.959 6.673 6.664 1.00 70.25 107 PRO A CA 1
ATOM 856 C C . PRO A 1 107 ? -8.638 5.896 6.565 1.00 70.25 107 PRO A C 1
ATOM 858 O O . PRO A 1 107 ? -8.502 4.781 7.085 1.00 70.25 107 PRO A O 1
ATOM 861 N N . VAL A 1 108 ? -7.636 6.505 5.930 1.00 70.06 108 VAL A N 1
ATOM 862 C CA . VAL A 1 108 ? -6.291 5.935 5.793 1.00 70.06 108 VAL A CA 1
ATOM 863 C C . VAL A 1 108 ? -5.383 6.466 6.900 1.00 70.06 108 VAL A C 1
ATOM 865 O O . VAL A 1 108 ? -5.112 7.662 6.995 1.00 70.06 108 VAL A O 1
ATOM 868 N N . LEU A 1 109 ? -4.870 5.556 7.723 1.00 72.25 109 LEU A N 1
ATOM 869 C CA . LEU A 1 109 ? -3.799 5.813 8.673 1.00 72.25 109 LEU A CA 1
ATOM 870 C C . LEU A 1 109 ? -2.452 5.582 7.983 1.00 72.25 109 LEU A C 1
ATOM 872 O O . LEU A 1 109 ? -2.167 4.484 7.505 1.00 72.25 109 LEU A O 1
ATOM 876 N N . SER A 1 110 ? -1.585 6.590 8.003 1.00 69.75 110 SER A N 1
ATOM 877 C CA . SER A 1 110 ? -0.200 6.444 7.560 1.00 69.75 110 SER A CA 1
ATOM 878 C C . SER A 1 110 ? 0.749 6.759 8.703 1.00 69.75 110 SER A C 1
ATOM 880 O O . SER A 1 110 ? 0.641 7.807 9.334 1.00 69.75 110 SER A O 1
ATOM 882 N N . VAL A 1 111 ? 1.718 5.875 8.951 1.00 66.50 111 VAL A N 1
ATOM 883 C CA . VAL A 1 111 ? 2.826 6.182 9.862 1.00 66.50 111 VAL A CA 1
ATOM 884 C C . VAL A 1 111 ? 3.824 7.041 9.098 1.00 66.50 111 VAL A C 1
ATOM 886 O O . VAL A 1 111 ? 4.460 6.601 8.144 1.00 66.50 111 VAL A O 1
ATOM 889 N N . THR A 1 112 ? 3.932 8.301 9.494 1.00 61.25 112 THR A N 1
ATOM 890 C CA . THR A 1 112 ? 4.637 9.337 8.730 1.00 61.25 112 THR A CA 1
ATOM 891 C C . THR A 1 112 ? 6.122 9.457 9.073 1.00 61.25 112 THR A C 1
ATOM 893 O O . THR A 1 112 ? 6.871 10.079 8.328 1.00 61.25 112 THR A O 1
ATOM 896 N N . ARG A 1 113 ? 6.587 8.810 10.151 1.00 58.56 113 ARG A N 1
ATOM 897 C CA . ARG A 1 113 ? 7.994 8.811 10.601 1.00 58.56 113 ARG A CA 1
ATOM 898 C C . ARG A 1 113 ? 8.827 7.616 10.103 1.00 58.56 113 ARG A C 1
ATOM 900 O O . ARG A 1 113 ? 9.781 7.224 10.759 1.00 58.56 113 ARG A O 1
ATOM 907 N N . GLY A 1 114 ? 8.478 7.015 8.962 1.00 63.06 114 GLY A N 1
ATOM 908 C CA . GLY A 1 114 ? 9.240 5.883 8.411 1.00 63.06 114 GLY A CA 1
ATOM 909 C C . GLY A 1 114 ? 10.644 6.260 7.910 1.00 63.06 114 GLY A C 1
ATOM 910 O O . GLY A 1 114 ? 11.618 5.582 8.210 1.00 63.06 114 GLY A O 1
ATOM 911 N N . SER A 1 115 ? 10.761 7.356 7.157 1.00 67.56 115 SER A N 1
ATOM 912 C CA . SER A 1 115 ? 12.029 7.921 6.666 1.00 67.56 115 SER A CA 1
ATOM 913 C C . SER A 1 115 ? 11.941 9.445 6.631 1.00 67.56 115 SER A C 1
ATOM 915 O O . SER A 1 115 ? 10.829 9.970 6.553 1.00 67.56 115 SER A O 1
ATOM 917 N N . ASP A 1 116 ? 13.072 10.159 6.609 1.00 71.69 116 ASP A N 1
ATOM 918 C CA . ASP A 1 116 ? 13.095 11.634 6.528 1.00 71.69 116 ASP A CA 1
ATOM 919 C C . ASP A 1 116 ? 12.287 12.161 5.337 1.00 71.69 116 ASP A C 1
ATOM 921 O O . ASP A 1 116 ? 11.557 13.148 5.430 1.00 71.69 116 ASP A O 1
ATOM 925 N N . PHE A 1 117 ? 12.337 11.438 4.217 1.00 71.00 117 PHE A N 1
ATOM 926 C CA . PHE A 1 117 ? 11.527 11.751 3.048 1.00 71.00 117 PHE A CA 1
ATOM 927 C C . PHE A 1 117 ? 10.025 11.594 3.327 1.00 71.00 117 PHE A C 1
ATOM 929 O O . PHE A 1 117 ? 9.247 12.492 3.011 1.00 71.00 117 PHE A O 1
ATOM 936 N N . THR A 1 118 ? 9.611 10.496 3.965 1.00 69.62 118 THR A N 1
ATOM 937 C CA . THR A 1 118 ? 8.201 10.265 4.337 1.00 69.62 118 THR A CA 1
ATOM 938 C C . THR A 1 118 ? 7.713 11.309 5.349 1.00 69.62 118 THR A C 1
ATOM 940 O O . THR A 1 118 ? 6.592 11.808 5.241 1.00 69.62 118 THR A O 1
ATOM 943 N N . ALA A 1 119 ? 8.584 11.719 6.273 1.00 71.69 119 ALA A N 1
ATOM 944 C CA . ALA A 1 119 ? 8.303 12.785 7.226 1.00 71.69 119 ALA A CA 1
ATOM 945 C C . ALA A 1 119 ? 8.127 14.142 6.525 1.00 71.69 119 ALA A C 1
ATOM 947 O O . ALA A 1 119 ? 7.258 14.921 6.907 1.00 71.69 119 ALA A O 1
ATOM 948 N N . SER A 1 120 ? 8.888 14.404 5.456 1.00 75.31 120 SER A N 1
ATOM 949 C CA . SER A 1 120 ? 8.797 15.654 4.686 1.00 75.31 120 SER A CA 1
ATOM 950 C C . SER A 1 120 ? 7.513 15.790 3.854 1.00 75.31 120 SER A C 1
ATOM 952 O O . SER A 1 120 ? 7.053 16.904 3.595 1.00 75.31 120 SER A O 1
ATOM 954 N N . ILE A 1 121 ? 6.925 14.671 3.418 1.00 73.56 121 ILE A N 1
ATOM 955 C CA . ILE A 1 121 ? 5.704 14.670 2.595 1.00 73.56 121 ILE A CA 1
ATOM 956 C C . ILE A 1 121 ? 4.436 14.625 3.444 1.00 73.56 121 ILE A C 1
ATOM 958 O O . ILE A 1 121 ? 3.405 15.135 3.015 1.00 73.56 121 ILE A O 1
ATOM 962 N N . ALA A 1 122 ? 4.513 14.056 4.646 1.00 70.88 122 ALA A N 1
ATOM 963 C CA . ALA A 1 122 ? 3.378 13.827 5.525 1.00 70.88 122 ALA A CA 1
ATOM 964 C C . ALA A 1 122 ? 2.506 15.065 5.809 1.00 70.88 122 ALA A C 1
ATOM 966 O O . ALA A 1 122 ? 1.293 14.948 5.652 1.00 70.88 122 ALA A O 1
ATOM 967 N N . PRO A 1 123 ? 3.053 16.259 6.118 1.00 70.00 123 PRO A N 1
ATOM 968 C CA . PRO A 1 123 ? 2.233 17.454 6.339 1.00 70.00 123 PRO A CA 1
ATOM 969 C C . PRO A 1 123 ? 1.449 17.910 5.102 1.00 70.00 123 PRO A C 1
ATOM 971 O O . PRO A 1 123 ? 0.487 18.655 5.226 1.00 70.00 123 PRO A O 1
ATOM 974 N N . ARG A 1 124 ? 1.873 17.497 3.900 1.00 70.75 124 ARG A N 1
ATOM 975 C CA . ARG A 1 124 ? 1.242 17.888 2.629 1.00 70.75 124 ARG A CA 1
ATOM 976 C C . ARG A 1 124 ? 0.118 16.948 2.206 1.00 70.75 124 ARG A C 1
ATOM 978 O O . ARG A 1 124 ? -0.647 17.290 1.312 1.00 70.75 124 ARG A O 1
ATOM 985 N N . VAL A 1 125 ? 0.065 15.754 2.792 1.00 70.56 125 VAL A N 1
ATOM 986 C CA . VAL A 1 125 ? -0.888 14.691 2.432 1.00 70.56 125 VAL A CA 1
ATOM 987 C C . VAL A 1 125 ? -1.771 14.268 3.604 1.00 70.56 125 VAL A C 1
ATOM 989 O O . VAL A 1 125 ? -2.800 13.638 3.394 1.00 70.56 125 VAL A O 1
ATOM 992 N N . GLY A 1 126 ? -1.376 14.594 4.835 1.00 68.56 126 GLY A N 1
ATOM 993 C CA . GLY A 1 126 ? -2.156 14.339 6.035 1.00 68.56 126 GLY A CA 1
ATOM 994 C C . GLY A 1 126 ? -3.209 15.419 6.245 1.00 68.56 126 GLY A C 1
ATOM 995 O O . GLY A 1 126 ? -2.883 16.598 6.335 1.00 68.56 126 GLY A O 1
ATOM 996 N N . HIS A 1 127 ? -4.468 15.006 6.378 1.00 66.75 127 HIS A N 1
ATOM 997 C CA . HIS A 1 127 ? -5.552 15.892 6.811 1.00 66.75 127 HIS A CA 1
ATOM 998 C C . HIS A 1 127 ? -5.502 16.156 8.325 1.00 66.75 127 HIS A C 1
ATOM 1000 O O . HIS A 1 127 ? -5.854 17.242 8.776 1.00 66.75 127 HIS A O 1
ATOM 1006 N N . HIS A 1 128 ? -5.020 15.177 9.103 1.00 73.31 128 HIS A N 1
ATOM 1007 C CA . HIS A 1 128 ? -4.871 15.248 10.556 1.00 73.31 128 HIS A CA 1
ATOM 1008 C C . HIS A 1 128 ? -3.629 14.470 11.013 1.00 73.31 128 HIS A C 1
ATOM 1010 O O . HIS A 1 128 ? -3.363 13.374 10.517 1.00 73.31 128 HIS A O 1
ATOM 1016 N N . THR A 1 129 ? -2.898 15.016 11.987 1.00 73.75 129 THR A N 1
ATOM 1017 C CA . THR A 1 129 ? -1.738 14.366 12.620 1.00 73.75 129 THR A CA 1
ATOM 1018 C C . THR A 1 129 ? -2.045 14.116 14.091 1.00 73.75 129 THR A C 1
ATOM 1020 O O . THR A 1 129 ? -2.501 15.021 14.784 1.00 73.75 129 THR A O 1
ATOM 1023 N N . ILE A 1 130 ? -1.786 12.895 14.566 1.00 76.75 130 ILE A N 1
ATOM 1024 C CA . ILE A 1 130 ? -1.974 12.492 15.966 1.00 76.75 130 ILE A CA 1
ATOM 1025 C C . ILE A 1 130 ? -0.619 12.012 16.489 1.00 76.75 130 ILE A C 1
ATOM 1027 O O . ILE A 1 130 ? -0.145 10.945 16.097 1.00 76.75 130 ILE A O 1
ATOM 1031 N N . GLU A 1 131 ? 0.030 12.815 17.332 1.00 74.50 131 GLU A N 1
ATOM 1032 C CA . GLU A 1 131 ? 1.412 12.568 17.776 1.00 74.50 131 GLU A CA 1
ATOM 1033 C C . GLU A 1 131 ? 1.551 11.322 18.662 1.00 74.50 131 GLU A C 1
ATOM 1035 O O . GLU A 1 131 ? 2.572 10.636 18.624 1.00 74.50 131 GLU A O 1
ATOM 1040 N N . ASP A 1 132 ? 0.508 10.987 19.418 1.00 73.94 132 ASP A N 1
ATOM 1041 C CA . ASP A 1 132 ? 0.469 9.873 20.362 1.00 73.94 132 ASP A CA 1
ATOM 1042 C C . ASP A 1 132 ? -0.413 8.712 19.880 1.00 73.94 132 ASP A C 1
ATOM 1044 O O . ASP A 1 132 ? -0.889 7.913 20.686 1.00 73.94 132 ASP A O 1
ATOM 1048 N N . ALA A 1 133 ? -0.602 8.567 18.562 1.00 75.06 133 ALA A N 1
ATOM 1049 C CA . ALA A 1 133 ? -1.508 7.572 17.980 1.00 75.06 133 ALA A CA 1
ATOM 1050 C C . ALA A 1 133 ? -1.271 6.143 18.509 1.00 75.06 133 ALA A C 1
ATOM 1052 O O . ALA A 1 133 ? -2.228 5.418 18.761 1.00 75.06 133 ALA A O 1
ATOM 1053 N N . ALA A 1 134 ? -0.012 5.757 18.742 1.00 70.50 134 ALA A N 1
ATOM 1054 C CA . ALA A 1 134 ? 0.349 4.442 19.283 1.00 70.50 134 ALA A CA 1
ATOM 1055 C C . ALA A 1 134 ? -0.065 4.222 20.755 1.00 70.50 134 ALA A C 1
ATOM 1057 O O . ALA A 1 134 ? -0.098 3.084 21.213 1.00 70.50 134 ALA A O 1
ATOM 1058 N N . ARG A 1 135 ? -0.344 5.294 21.505 1.00 72.06 135 ARG A N 1
ATOM 1059 C CA . ARG A 1 135 ? -0.848 5.257 22.890 1.00 72.06 135 ARG A CA 1
ATOM 1060 C C . ARG A 1 135 ? -2.365 5.437 22.944 1.00 72.06 135 ARG A C 1
ATOM 1062 O O . ARG A 1 135 ? -3.014 4.864 23.811 1.00 72.06 135 ARG A O 1
ATOM 1069 N N . THR A 1 136 ? -2.907 6.224 22.019 1.00 73.31 136 THR A N 1
ATOM 1070 C CA . THR A 1 136 ? -4.326 6.597 21.966 1.00 73.31 136 THR A CA 1
ATOM 1071 C C . THR A 1 136 ? -5.191 5.530 21.301 1.00 73.31 136 THR A C 1
ATOM 1073 O O . THR A 1 136 ? -6.323 5.303 21.730 1.00 73.31 136 THR A O 1
ATOM 1076 N N . PHE A 1 137 ? -4.670 4.862 20.270 1.00 78.38 137 PHE A N 1
ATOM 1077 C CA . PHE A 1 137 ? -5.389 3.819 19.549 1.00 78.38 137 PHE A CA 1
ATOM 1078 C C . PHE A 1 137 ? -4.864 2.435 19.904 1.00 78.38 137 PHE A C 1
ATOM 1080 O O . PHE A 1 137 ? -3.678 2.144 19.764 1.00 78.38 137 PHE A O 1
ATOM 1087 N N . VAL A 1 138 ? -5.779 1.552 20.295 1.00 77.88 138 VAL A N 1
ATOM 1088 C CA . VAL A 1 138 ? -5.482 0.139 20.545 1.00 77.88 138 VAL A CA 1
ATOM 1089 C C . VAL A 1 138 ? -6.053 -0.731 19.432 1.00 77.88 138 VAL A C 1
ATOM 1091 O O . VAL A 1 138 ? -7.138 -0.463 18.912 1.00 77.88 138 VAL A O 1
ATOM 1094 N N . VAL A 1 139 ? -5.340 -1.800 19.074 1.00 69.44 139 VAL A N 1
ATOM 1095 C CA . VAL A 1 139 ? -5.870 -2.846 18.191 1.00 69.44 139 VAL A CA 1
ATOM 1096 C C . VAL A 1 139 ? -6.585 -3.873 19.075 1.00 69.44 139 VAL A C 1
ATOM 1098 O O . VAL A 1 139 ? -5.915 -4.576 19.833 1.00 69.44 139 VAL A O 1
ATOM 1101 N N . PRO A 1 140 ? -7.926 -3.983 19.027 1.00 64.56 140 PRO A N 1
ATOM 1102 C CA . PRO A 1 140 ? -8.635 -4.982 19.806 1.00 64.56 140 PRO A CA 1
ATOM 1103 C C . PRO A 1 140 ? -8.278 -6.374 19.275 1.00 64.56 140 PRO A C 1
ATOM 1105 O O . PRO A 1 140 ? -8.571 -6.706 18.121 1.00 64.56 140 PRO A O 1
ATOM 1108 N N . LEU A 1 141 ? -7.645 -7.189 20.120 1.00 62.81 141 LEU A N 1
ATOM 1109 C CA . LEU A 1 141 ? -7.373 -8.589 19.814 1.00 62.81 141 LEU A CA 1
ATOM 1110 C C . LEU A 1 141 ? -8.704 -9.315 19.601 1.00 62.81 141 LEU A C 1
ATOM 1112 O O . LEU A 1 141 ? -9.593 -9.280 20.451 1.00 62.81 141 LEU A O 1
ATOM 1116 N N . ARG A 1 142 ? -8.852 -9.974 18.451 1.00 58.38 142 ARG A N 1
ATOM 1117 C CA . ARG A 1 142 ? -9.998 -10.845 18.190 1.00 58.38 142 ARG A CA 1
ATOM 1118 C C . ARG A 1 142 ? -9.604 -12.266 18.547 1.00 58.38 142 ARG A C 1
ATOM 1120 O O . ARG A 1 142 ? -8.711 -12.821 17.921 1.00 58.38 142 ARG A O 1
ATOM 1127 N N . ALA A 1 143 ? -10.316 -12.866 19.495 1.00 56.75 143 ALA A N 1
ATOM 1128 C CA . ALA A 1 143 ? -10.141 -14.274 19.844 1.00 56.75 143 ALA A CA 1
ATOM 1129 C C . ALA A 1 143 ? -10.557 -15.236 18.712 1.00 56.75 143 ALA A C 1
ATOM 1131 O O . ALA A 1 143 ? -10.290 -16.423 18.807 1.00 56.75 143 ALA A O 1
ATOM 1132 N N . ALA A 1 144 ? -11.175 -14.747 17.630 1.00 56.28 144 ALA A N 1
ATOM 1133 C CA . ALA A 1 144 ? -11.630 -15.581 16.515 1.00 56.28 144 ALA A CA 1
ATOM 1134 C C . ALA A 1 144 ? -10.514 -16.470 15.931 1.00 56.28 144 ALA A C 1
ATOM 1136 O O . ALA A 1 144 ? -10.731 -17.652 15.713 1.00 56.28 144 ALA A O 1
ATOM 1137 N N . SER A 1 145 ? -9.294 -15.948 15.786 1.00 52.31 145 SER A N 1
ATOM 1138 C CA . SER A 1 145 ? -8.140 -16.725 15.310 1.00 52.31 145 SER A CA 1
ATOM 1139 C C . SER A 1 145 ? -7.562 -17.700 16.348 1.00 52.31 145 SER A C 1
ATOM 1141 O O . SER A 1 145 ? -6.834 -18.620 15.981 1.00 52.31 145 SER A O 1
ATOM 1143 N N . LEU A 1 146 ? -7.866 -17.510 17.638 1.00 53.41 146 LEU A N 1
ATOM 1144 C CA . LEU A 1 146 ? -7.575 -18.485 18.699 1.00 53.41 146 LEU A CA 1
ATOM 1145 C C . LEU A 1 146 ? -8.617 -19.611 18.714 1.00 53.41 146 LEU A C 1
ATOM 1147 O O . LEU A 1 146 ? -8.270 -20.750 18.998 1.00 53.41 146 LEU A O 1
ATOM 1151 N N . LEU A 1 147 ? -9.870 -19.293 18.381 1.00 53.34 147 LEU A N 1
ATOM 1152 C CA . LEU A 1 147 ? -10.989 -20.236 18.359 1.00 53.34 147 LEU A CA 1
ATOM 1153 C C . LEU A 1 147 ? -10.990 -21.136 17.113 1.00 53.34 147 LEU A C 1
ATOM 1155 O O . LEU A 1 147 ? -11.443 -22.263 17.205 1.00 53.34 147 LEU A O 1
ATOM 1159 N N . GLU A 1 148 ? -10.432 -20.699 15.978 1.00 51.53 148 GLU A N 1
ATOM 1160 C CA . GLU A 1 148 ? -10.231 -21.546 14.781 1.00 51.53 148 GLU A CA 1
ATOM 1161 C C . GLU A 1 148 ? -9.188 -22.669 14.981 1.00 51.53 148 GLU A C 1
ATOM 1163 O O . GLU A 1 148 ? -8.995 -23.505 14.099 1.00 51.53 148 GLU A O 1
ATOM 1168 N N . ARG A 1 149 ? -8.478 -22.674 16.118 1.00 46.69 149 ARG A N 1
ATOM 1169 C CA . ARG A 1 149 ? -7.437 -23.653 16.473 1.00 46.69 149 ARG A CA 1
ATOM 1170 C C . ARG A 1 149 ? -7.822 -24.579 17.636 1.00 46.69 149 ARG A C 1
ATOM 1172 O O . ARG A 1 149 ? -6.977 -25.374 18.047 1.00 46.69 149 ARG A O 1
ATOM 1179 N N . LEU A 1 150 ? -9.039 -24.452 18.167 1.00 44.44 150 LEU A N 1
ATOM 1180 C CA . LEU A 1 150 ? -9.623 -25.317 19.202 1.00 44.44 150 LEU A CA 1
ATOM 1181 C C . LEU A 1 150 ? -10.676 -26.233 18.574 1.00 44.44 150 LEU A C 1
ATOM 1183 O O . LEU A 1 150 ? -10.754 -27.394 19.026 1.00 44.44 150 LEU A O 1
#

pLDDT: mean 80.41, std 13.13, range [44.44, 97.19]

Secondary structure (DSSP, 8-state):
---EEEEGGGS-HHHHHHHHHTTT--HHHHIIIII--STT-TT---EEEEEETTEEEEEEEEEEEEEEETTEEEEEEEEEEEEES-GGG-TTHHHHHHHHHHTSSSPEE--TTSSHHHHHHHHHH-S---TTHHHH-B-PPPTHHHHTT-

Radius of gyration: 16.23 Å; chains: 1; bounding box: 30×43×47 Å

Sequence (150 aa):
MPSRIEPLSQVPADWVVDYFRRQQVPEALVRWKFLAPGPPSRGRERGIAWIRDDRVQGFLGLVPCRLGRGDERFDMTWTCDWSLAERANAPGVGVRMLQRALAADEPVLSVTRGSDFTASIAPRVGHHTIEDAARTFVVPLRAASLLERL

Foldseek 3Di:
DDKDKDFVVPADLVLQLVVVVVVVHDSVCSCVQAPDPDPPCPVNTQWIFIDDPNHTFWIKGWTFAWKDAVPDIFTAIEIDDGDGNDDPVQPCVSVVRVVVVVVPPGHYDYDQVPDPVSVVCCVVNDPDDDPPCVPRIDGDDDCPVVVVVD